Protein AF-A0A928GYC0-F1 (afdb_monomer)

Mean predicted aligned error: 16.27 Å

Radius of gyration: 32.41 Å; Cα contacts (8 Å, |Δi|>4): 93; chains: 1; bounding box: 59×22×81 Å

Structure (mmCIF, N/CA/C/O backbone):
data_AF-A0A928GYC0-F1
#
_entry.id   AF-A0A928GYC0-F1
#
loop_
_atom_site.group_PDB
_atom_site.id
_atom_site.type_symbol
_atom_site.label_atom_id
_atom_site.label_alt_id
_atom_site.label_comp_id
_atom_site.label_asym_id
_atom_site.label_entity_id
_atom_site.label_seq_id
_atom_site.pdbx_PDB_ins_code
_atom_site.Cartn_x
_atom_site.Cartn_y
_atom_site.Cartn_z
_atom_site.occupancy
_atom_site.B_iso_or_equiv
_atom_site.auth_seq_id
_atom_site.auth_comp_id
_atom_site.auth_asym_id
_atom_site.auth_atom_id
_atom_site.pdbx_PDB_model_num
ATOM 1 N N . MET A 1 1 ? 14.883 -9.961 -51.131 1.00 55.72 1 MET A N 1
ATOM 2 C CA . MET A 1 1 ? 15.949 -9.181 -50.467 1.00 55.72 1 MET A CA 1
ATOM 3 C C . MET A 1 1 ? 15.251 -8.154 -49.597 1.00 55.72 1 MET A C 1
ATOM 5 O O . MET A 1 1 ? 14.572 -7.297 -50.150 1.00 55.72 1 MET A O 1
ATOM 9 N N . ALA A 1 2 ? 15.286 -8.315 -48.277 1.00 71.25 2 ALA A N 1
ATOM 10 C CA . ALA A 1 2 ? 14.631 -7.384 -47.365 1.00 71.25 2 ALA A CA 1
ATOM 11 C C . ALA A 1 2 ? 15.600 -6.232 -47.041 1.00 71.25 2 ALA A C 1
ATOM 13 O O . ALA A 1 2 ? 16.800 -6.443 -46.848 1.00 71.25 2 ALA A O 1
ATOM 14 N N . GLN A 1 3 ? 15.086 -5.009 -47.131 1.00 79.38 3 GLN A N 1
ATOM 15 C CA . GLN A 1 3 ? 15.826 -3.770 -46.920 1.00 79.38 3 GLN A CA 1
ATOM 16 C C . GLN A 1 3 ? 15.079 -2.985 -45.846 1.00 79.38 3 GLN A C 1
ATOM 18 O O . GLN A 1 3 ? 13.848 -2.939 -45.873 1.00 79.38 3 GLN A O 1
ATOM 23 N N . PHE A 1 4 ? 15.797 -2.358 -44.924 1.00 79.19 4 PHE A N 1
ATOM 24 C CA . PHE A 1 4 ? 15.200 -1.547 -43.868 1.00 79.19 4 PHE A CA 1
ATOM 25 C C . PHE A 1 4 ? 15.898 -0.190 -43.784 1.00 79.19 4 PHE A C 1
ATOM 27 O O . PHE A 1 4 ? 17.025 -0.003 -44.246 1.00 79.19 4 PHE A O 1
ATOM 34 N N . ILE A 1 5 ? 15.192 0.788 -43.227 1.00 82.00 5 ILE A N 1
ATOM 35 C CA . ILE A 1 5 ? 15.687 2.156 -43.102 1.00 82.00 5 ILE A CA 1
ATOM 36 C C . ILE A 1 5 ? 16.483 2.250 -41.803 1.00 82.00 5 ILE A C 1
ATOM 38 O O . ILE A 1 5 ? 15.934 2.066 -40.717 1.00 82.00 5 ILE A O 1
ATOM 42 N N . PHE A 1 6 ? 17.776 2.541 -41.918 1.00 82.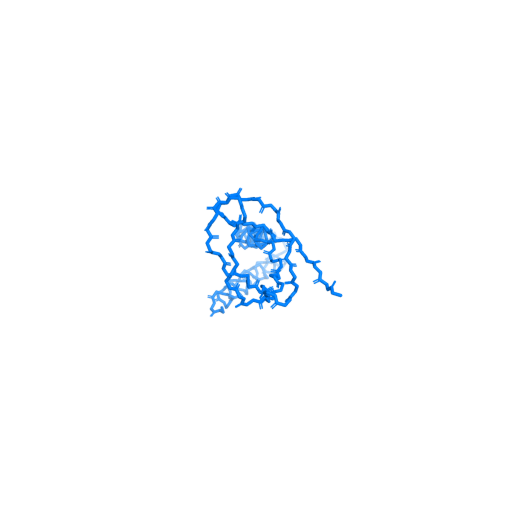94 6 PHE A N 1
ATOM 43 C CA . PHE A 1 6 ? 18.655 2.776 -40.781 1.00 82.94 6 PHE A CA 1
ATOM 44 C C . PHE A 1 6 ? 18.978 4.268 -40.661 1.00 82.94 6 PHE A C 1
ATOM 46 O O . PHE A 1 6 ? 19.363 4.923 -41.632 1.00 82.94 6 PHE A O 1
ATOM 53 N N . SER A 1 7 ? 18.839 4.805 -39.451 1.00 83.50 7 SER A N 1
ATOM 54 C CA . SER A 1 7 ? 19.175 6.195 -39.130 1.00 83.50 7 SER A CA 1
ATOM 55 C C . SER A 1 7 ? 20.589 6.271 -38.563 1.00 83.50 7 SER A C 1
ATOM 57 O O . SER A 1 7 ? 20.863 5.716 -37.501 1.00 83.50 7 SER A O 1
ATOM 59 N N . CYS A 1 8 ? 21.492 6.989 -39.235 1.00 82.50 8 CYS A N 1
ATOM 60 C CA . CYS A 1 8 ? 22.856 7.175 -38.741 1.00 82.50 8 CYS A CA 1
ATOM 61 C C . CYS A 1 8 ? 22.867 7.968 -37.414 1.00 82.50 8 CYS A C 1
ATOM 63 O O . CYS A 1 8 ? 22.315 9.070 -37.380 1.00 82.50 8 CYS A O 1
ATOM 65 N N . PRO A 1 9 ? 23.560 7.517 -36.350 1.00 81.19 9 PRO A N 1
ATOM 66 C CA . PRO A 1 9 ? 23.610 8.244 -35.076 1.00 81.19 9 PRO A CA 1
ATOM 67 C C . PRO A 1 9 ? 24.397 9.565 -35.151 1.00 81.19 9 PRO A C 1
ATOM 69 O O . PRO A 1 9 ? 24.165 10.462 -34.348 1.00 81.19 9 PRO A O 1
ATOM 72 N N . PHE A 1 10 ? 25.303 9.708 -36.126 1.00 83.50 10 PHE A N 1
ATOM 73 C CA . PHE A 1 10 ? 26.184 10.877 -36.241 1.00 83.50 10 PHE A CA 1
ATOM 74 C C . PHE A 1 10 ? 25.572 12.029 -37.039 1.00 83.50 10 PHE A C 1
ATOM 76 O O . PHE A 1 10 ? 25.718 13.185 -36.663 1.00 83.50 10 PHE A O 1
ATOM 83 N N . CYS A 1 11 ? 24.898 11.728 -38.152 1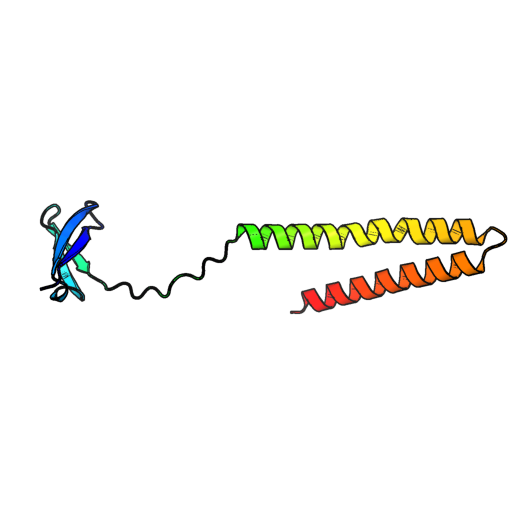.00 85.44 11 CYS A N 1
ATOM 84 C CA . CYS A 1 11 ? 24.322 12.751 -39.035 1.00 85.44 11 CYS A CA 1
ATOM 85 C C . CYS A 1 11 ? 22.794 12.723 -39.105 1.00 85.44 11 CYS A C 1
ATOM 87 O O . CYS A 1 11 ? 22.207 13.567 -39.772 1.00 85.44 11 CYS A O 1
ATOM 89 N N . ARG A 1 12 ? 22.146 11.746 -38.453 1.00 84.25 12 ARG A N 1
ATOM 90 C CA . ARG A 1 12 ? 20.697 11.486 -38.518 1.00 84.25 12 ARG A CA 1
ATOM 91 C C . ARG A 1 12 ? 20.142 11.261 -39.930 1.00 84.25 12 ARG A C 1
ATOM 93 O O . ARG A 1 12 ? 18.927 11.219 -40.104 1.00 84.25 12 ARG A O 1
ATOM 100 N N . GLN A 1 13 ? 21.010 11.062 -40.924 1.00 83.12 13 GLN A N 1
ATOM 101 C CA . GLN A 1 13 ? 20.598 10.672 -42.266 1.00 83.12 13 GLN A CA 1
ATOM 102 C C . GLN A 1 13 ? 19.990 9.270 -42.211 1.00 83.12 13 GLN A C 1
ATOM 104 O O . GLN A 1 13 ? 20.604 8.343 -41.674 1.00 83.12 13 GLN A O 1
ATOM 109 N N . GLN A 1 14 ? 18.807 9.130 -42.794 1.00 86.38 14 GLN A N 1
ATOM 110 C CA . GLN A 1 14 ? 18.164 7.844 -43.023 1.00 86.38 14 GLN A CA 1
ATOM 111 C C . GLN A 1 14 ? 18.664 7.282 -44.351 1.00 86.38 14 GLN A C 1
ATOM 113 O O . GLN A 1 14 ? 18.648 7.983 -45.364 1.00 86.38 14 GLN A O 1
ATOM 118 N N . PHE A 1 15 ? 19.130 6.039 -44.353 1.00 83.56 15 PHE A N 1
ATOM 119 C CA . PHE A 1 15 ? 19.540 5.351 -45.571 1.00 83.56 15 PHE A CA 1
ATOM 120 C C . PHE A 1 15 ? 19.102 3.892 -45.529 1.00 83.56 15 PHE A C 1
ATOM 122 O O . PHE A 1 15 ? 18.897 3.309 -44.464 1.00 83.56 15 PHE A O 1
ATOM 129 N N . VAL A 1 16 ? 18.893 3.329 -46.713 1.00 84.19 16 VAL A N 1
ATOM 130 C CA . VAL A 1 16 ? 18.399 1.965 -46.865 1.00 84.19 16 VAL A CA 1
ATOM 131 C C . VAL A 1 16 ? 19.574 1.008 -46.745 1.00 84.19 16 VAL A C 1
ATOM 133 O O . VAL A 1 16 ? 20.587 1.181 -47.423 1.00 84.19 16 VAL A O 1
ATOM 136 N N . VAL A 1 17 ? 19.437 0.013 -45.874 1.00 82.12 17 VAL A N 1
ATOM 137 C CA . VAL A 1 17 ? 20.453 -1.012 -45.654 1.00 82.12 17 VAL A CA 1
ATOM 138 C C . VAL A 1 17 ? 19.831 -2.392 -45.810 1.00 82.12 17 VAL A C 1
ATOM 140 O O . VAL A 1 17 ? 18.669 -2.607 -45.464 1.00 82.12 17 VAL A O 1
ATOM 143 N N . ALA A 1 18 ? 20.593 -3.329 -46.368 1.00 82.44 18 ALA A N 1
ATOM 144 C CA . ALA A 1 18 ? 20.161 -4.710 -46.500 1.00 82.44 18 ALA A CA 1
ATOM 145 C C . ALA A 1 18 ? 20.188 -5.425 -45.137 1.00 82.44 18 ALA A C 1
ATOM 147 O O . ALA A 1 18 ? 21.103 -5.220 -44.337 1.00 82.44 18 ALA A O 1
ATOM 148 N N . ASP A 1 19 ? 19.205 -6.296 -44.886 1.00 77.06 19 ASP A N 1
ATOM 149 C CA . ASP A 1 19 ? 19.115 -7.108 -43.657 1.00 77.06 19 ASP A CA 1
ATOM 150 C C . ASP A 1 19 ? 20.372 -7.951 -43.383 1.00 77.06 19 ASP A C 1
ATOM 152 O O . ASP A 1 19 ? 20.687 -8.250 -42.233 1.00 77.06 19 ASP A O 1
ATOM 156 N N . GLU A 1 20 ? 21.117 -8.312 -44.427 1.00 75.12 20 GLU A N 1
ATOM 157 C CA . GLU A 1 20 ? 22.376 -9.062 -44.331 1.00 75.12 20 GLU A CA 1
ATOM 158 C C . GLU A 1 20 ? 23.526 -8.266 -43.696 1.00 75.12 20 GLU A C 1
ATOM 160 O O . GLU A 1 20 ? 24.481 -8.859 -43.204 1.00 75.12 20 GLU A O 1
ATOM 165 N N . MET A 1 21 ? 23.421 -6.935 -43.645 1.00 70.69 21 MET A N 1
ATOM 166 C CA . MET A 1 21 ? 24.430 -6.064 -43.030 1.00 70.69 21 MET A CA 1
ATOM 167 C C . MET A 1 21 ? 24.179 -5.839 -41.529 1.00 70.69 21 MET A C 1
ATOM 169 O O . MET A 1 21 ? 24.914 -5.098 -40.872 1.00 70.69 21 MET A O 1
ATOM 173 N N . ILE A 1 22 ? 23.138 -6.462 -40.963 1.00 73.19 22 ILE A N 1
ATOM 174 C CA . ILE A 1 22 ? 22.864 -6.448 -39.524 1.00 73.19 22 ILE A CA 1
ATOM 175 C C . ILE A 1 22 ? 23.959 -7.241 -38.805 1.00 73.19 22 ILE A C 1
ATOM 177 O O . ILE A 1 22 ? 24.157 -8.426 -39.048 1.00 73.19 22 ILE A O 1
ATOM 181 N N . GLY A 1 23 ? 24.659 -6.580 -37.888 1.00 73.44 23 GLY A N 1
ATOM 182 C CA . GLY A 1 23 ? 25.846 -7.088 -37.199 1.00 73.44 23 GLY A CA 1
ATOM 183 C C . GLY A 1 23 ? 27.164 -6.676 -37.858 1.00 73.44 23 GLY A C 1
ATOM 184 O O . GLY A 1 23 ? 28.223 -6.973 -37.310 1.00 73.44 23 GLY A O 1
ATOM 185 N N . GLN A 1 24 ? 27.120 -5.972 -38.995 1.00 76.75 24 GLN A N 1
ATOM 186 C CA . GLN A 1 24 ? 28.297 -5.504 -39.723 1.00 76.75 24 GLN A CA 1
ATOM 187 C C . GLN A 1 24 ? 28.502 -3.990 -39.571 1.00 76.75 24 GLN A C 1
ATOM 189 O O . GLN A 1 24 ? 27.576 -3.219 -39.298 1.00 76.75 24 GLN A O 1
ATOM 194 N N . ASN A 1 25 ? 29.753 -3.563 -39.740 1.00 79.88 25 ASN A N 1
ATOM 195 C CA . ASN A 1 25 ? 30.132 -2.156 -39.732 1.00 79.88 25 ASN A CA 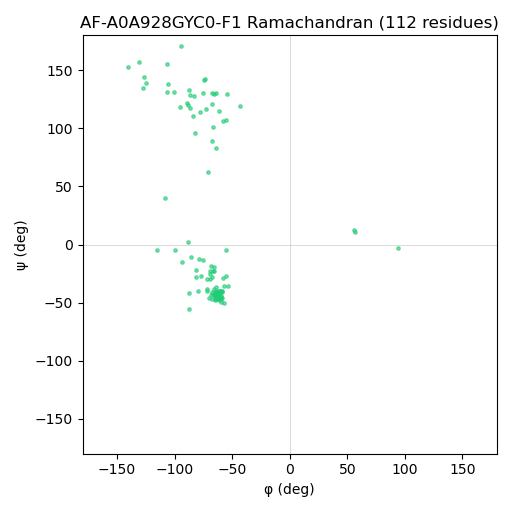1
ATOM 196 C C . ASN A 1 25 ? 29.775 -1.532 -41.080 1.00 79.88 25 ASN A C 1
ATOM 198 O O . ASN A 1 25 ? 30.374 -1.883 -42.096 1.00 79.88 25 ASN A O 1
ATOM 202 N N . VAL A 1 26 ? 28.828 -0.593 -41.087 1.00 81.06 26 VAL A N 1
ATOM 203 C CA . VAL A 1 26 ? 28.463 0.148 -42.299 1.00 81.06 26 VAL A CA 1
ATOM 204 C C . VAL A 1 26 ? 29.012 1.564 -42.248 1.00 81.06 26 VAL A C 1
ATOM 206 O O . VAL A 1 26 ? 28.962 2.241 -41.218 1.00 81.06 26 VAL A O 1
ATOM 209 N N . THR A 1 27 ? 29.528 2.023 -43.382 1.00 83.06 27 THR A N 1
ATOM 210 C CA . THR A 1 27 ? 29.986 3.401 -43.553 1.00 83.06 27 THR A CA 1
ATOM 211 C C . THR A 1 27 ? 28.824 4.248 -44.046 1.00 83.06 27 THR A C 1
ATOM 213 O O . THR A 1 27 ? 28.246 3.970 -45.095 1.00 83.06 27 THR A O 1
ATOM 216 N N . CYS A 1 28 ? 28.475 5.298 -43.305 1.00 84.38 28 CYS A N 1
ATOM 217 C CA . CYS A 1 28 ? 27.401 6.193 -43.719 1.00 84.38 28 CYS A CA 1
ATOM 218 C C . CYS A 1 28 ? 27.804 6.984 -44.984 1.00 84.38 28 CYS A C 1
ATOM 220 O O . CYS A 1 28 ? 28.855 7.629 -44.973 1.00 84.38 28 CYS A O 1
ATOM 222 N N . PRO A 1 29 ? 26.973 7.029 -46.045 1.00 82.62 29 PRO A N 1
ATOM 223 C CA . PRO A 1 29 ? 27.301 7.756 -47.275 1.00 82.62 29 PRO A CA 1
ATOM 224 C C . PRO A 1 29 ? 27.362 9.281 -47.089 1.00 82.62 29 PRO A C 1
ATOM 226 O O . PRO A 1 29 ? 28.021 9.957 -47.872 1.00 82.62 29 PRO A O 1
ATOM 229 N N . ASN A 1 30 ? 26.704 9.828 -46.058 1.00 85.00 30 ASN A N 1
ATOM 230 C CA . ASN A 1 30 ? 26.684 11.272 -45.811 1.00 85.00 30 ASN A CA 1
ATOM 231 C C . ASN A 1 30 ? 27.876 11.732 -44.950 1.00 85.00 30 ASN A C 1
ATOM 233 O O . ASN A 1 30 ? 28.659 12.582 -45.362 1.00 85.00 30 ASN A O 1
ATOM 237 N N . CYS A 1 31 ? 28.065 11.142 -43.765 1.00 85.38 31 CYS A N 1
ATOM 238 C CA . CYS A 1 31 ? 29.108 11.586 -42.830 1.00 85.38 31 CYS A CA 1
ATOM 239 C C . CYS A 1 31 ? 30.391 10.748 -42.843 1.00 85.38 31 CYS A C 1
ATOM 241 O O . CYS A 1 31 ? 31.330 11.090 -42.132 1.00 85.38 31 CYS A O 1
ATOM 243 N N . ARG A 1 32 ? 30.429 9.644 -43.604 1.00 85.06 32 ARG A N 1
ATOM 244 C CA . ARG A 1 32 ? 31.542 8.673 -43.667 1.00 85.06 32 ARG A CA 1
ATOM 245 C C . ARG A 1 32 ? 31.939 8.048 -42.325 1.00 85.06 32 ARG A C 1
ATOM 247 O O . ARG A 1 32 ? 32.950 7.358 -42.254 1.00 85.06 32 ARG A O 1
ATOM 254 N N . ASN A 1 33 ? 31.135 8.237 -41.279 1.00 83.56 33 ASN A N 1
ATOM 255 C CA . ASN A 1 33 ? 31.341 7.560 -40.006 1.00 83.56 33 ASN A CA 1
ATOM 256 C C . ASN A 1 33 ? 30.925 6.093 -40.114 1.00 83.56 33 ASN A C 1
ATOM 258 O O . ASN A 1 33 ? 29.920 5.762 -40.753 1.00 83.56 33 ASN A O 1
ATOM 262 N N . VAL A 1 34 ? 31.707 5.236 -39.465 1.00 81.44 34 VAL A N 1
ATOM 263 C CA . VAL A 1 34 ? 31.455 3.800 -39.375 1.00 81.44 34 VAL A CA 1
ATOM 264 C C . VAL A 1 34 ? 30.573 3.548 -38.156 1.00 81.44 34 VAL A C 1
ATOM 266 O O . VAL A 1 34 ? 30.950 3.885 -37.035 1.00 81.44 34 VAL A O 1
ATOM 269 N N . SER A 1 35 ? 29.393 2.969 -38.364 1.00 75.00 35 SER A N 1
ATOM 270 C CA . SER A 1 35 ? 28.487 2.564 -37.285 1.00 75.00 35 SER A CA 1
ATOM 271 C C . SER A 1 35 ? 28.093 1.104 -37.454 1.00 75.00 35 SER A C 1
ATOM 273 O O . SER A 1 35 ? 27.737 0.687 -38.556 1.00 75.00 35 SER A O 1
ATOM 275 N N . ALA A 1 36 ? 28.135 0.333 -36.370 1.00 78.56 36 ALA A N 1
ATOM 276 C CA . ALA A 1 36 ? 27.635 -1.034 -36.367 1.00 78.56 36 ALA A CA 1
ATOM 277 C C . ALA A 1 36 ? 26.102 -1.024 -36.349 1.00 78.56 36 ALA A C 1
ATOM 279 O O . ALA A 1 36 ? 25.486 -0.352 -35.519 1.00 78.56 36 ALA A O 1
ATOM 280 N N . ILE A 1 37 ? 25.483 -1.782 -37.249 1.00 76.12 37 ILE A N 1
ATOM 281 C CA . ILE A 1 37 ? 24.037 -1.997 -37.217 1.00 76.12 37 ILE A CA 1
ATOM 282 C C . ILE A 1 37 ? 23.774 -3.134 -36.248 1.00 76.12 37 ILE A C 1
ATOM 284 O O . ILE A 1 37 ? 24.089 -4.282 -36.540 1.00 76.12 37 ILE A O 1
ATOM 288 N N . GLN A 1 38 ? 23.179 -2.844 -35.101 1.00 68.81 38 GLN A N 1
ATOM 289 C CA . GLN A 1 38 ? 22.757 -3.889 -34.178 1.00 68.81 38 GLN A CA 1
ATOM 290 C C . GLN A 1 38 ? 21.259 -4.120 -34.332 1.00 68.81 38 GLN A C 1
ATOM 292 O O . GLN A 1 38 ? 20.467 -3.176 -34.298 1.00 68.81 38 GLN A O 1
ATOM 297 N N . ARG A 1 39 ? 20.856 -5.389 -34.469 1.00 61.22 39 ARG A N 1
ATOM 298 C CA . ARG A 1 39 ? 19.464 -5.771 -34.229 1.00 61.22 39 ARG A CA 1
ATOM 299 C C . ARG A 1 39 ? 19.236 -5.558 -32.743 1.00 61.22 39 ARG A C 1
ATOM 301 O O . ARG A 1 39 ? 19.692 -6.355 -31.927 1.00 61.22 39 ARG A O 1
ATOM 308 N N . SER A 1 40 ? 18.595 -4.449 -32.396 1.00 56.56 40 SER A N 1
ATOM 309 C CA . SER A 1 40 ? 18.148 -4.236 -31.031 1.00 56.56 40 SER A CA 1
ATOM 310 C C . SER A 1 40 ? 17.043 -5.251 -30.745 1.00 56.56 40 SER A C 1
ATOM 312 O O . SER A 1 40 ? 15.865 -5.002 -30.986 1.00 56.56 40 SER A O 1
ATOM 314 N N . LEU A 1 41 ? 17.428 -6.428 -30.256 1.00 53.84 41 LEU A N 1
ATOM 315 C CA . LEU A 1 41 ? 16.564 -7.289 -29.457 1.00 53.84 41 LEU A CA 1
ATOM 316 C C . LEU A 1 41 ? 16.390 -6.598 -28.102 1.00 53.84 41 LEU A C 1
ATOM 318 O O . LEU A 1 41 ? 16.859 -7.089 -27.083 1.00 53.84 41 LEU A O 1
ATOM 322 N N . GLN A 1 42 ? 15.796 -5.407 -28.081 1.00 52.94 42 GLN A N 1
ATOM 323 C CA . GLN A 1 42 ? 15.308 -4.850 -26.832 1.00 52.94 42 GLN A CA 1
ATOM 324 C C . GLN A 1 42 ? 14.066 -5.667 -26.466 1.00 52.94 42 GLN A C 1
ATOM 326 O O . GLN A 1 42 ? 13.093 -5.648 -27.226 1.00 52.94 42 GLN A O 1
ATOM 331 N N . PRO A 1 43 ? 14.071 -6.407 -25.338 1.00 54.47 43 PRO A N 1
ATOM 332 C CA . PRO A 1 43 ? 12.825 -6.874 -24.754 1.00 54.47 43 PRO A CA 1
ATOM 333 C C . PRO A 1 43 ? 11.960 -5.632 -24.566 1.00 54.47 43 PRO A C 1
ATOM 335 O O . PRO A 1 43 ? 12.460 -4.627 -24.052 1.00 54.47 43 PRO A O 1
ATOM 338 N N . LEU A 1 44 ? 10.711 -5.676 -25.036 1.00 57.06 44 LEU A N 1
ATOM 339 C CA . LEU A 1 44 ? 9.761 -4.581 -24.863 1.00 57.06 44 LEU A CA 1
ATOM 340 C C . LEU A 1 44 ? 9.877 -4.065 -23.418 1.00 57.06 44 LEU A C 1
ATOM 342 O O . LEU A 1 44 ? 9.674 -4.858 -22.492 1.00 57.06 44 LEU A O 1
ATOM 346 N N . PRO A 1 45 ? 10.228 -2.788 -23.190 1.00 57.28 45 PRO A N 1
ATOM 347 C CA . PRO A 1 45 ? 10.177 -2.246 -21.849 1.00 57.28 45 PRO A CA 1
ATOM 348 C C . PRO A 1 45 ? 8.715 -2.329 -21.421 1.00 57.28 45 PRO A C 1
ATOM 350 O O . PRO A 1 45 ? 7.847 -1.711 -22.039 1.00 57.28 45 PRO A O 1
ATOM 353 N N . ALA A 1 46 ? 8.424 -3.143 -20.406 1.00 61.66 46 ALA A N 1
ATOM 354 C CA . ALA A 1 46 ? 7.134 -3.105 -19.744 1.00 61.66 46 ALA A CA 1
ATOM 355 C C . ALA A 1 46 ? 6.938 -1.657 -19.284 1.00 61.66 46 ALA A C 1
ATOM 357 O O . ALA A 1 46 ? 7.648 -1.190 -18.393 1.00 61.66 46 ALA A O 1
ATOM 358 N N . SER A 1 47 ? 6.052 -0.930 -19.966 1.00 59.28 47 SE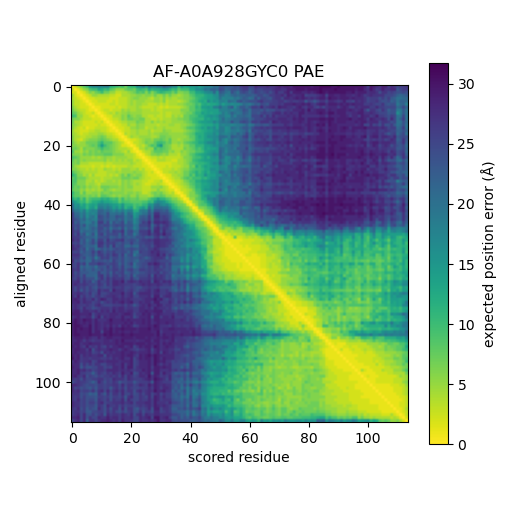R A N 1
ATOM 359 C CA . SER A 1 47 ? 5.721 0.462 -19.678 1.00 59.28 47 SER A CA 1
ATOM 360 C C . SER A 1 47 ? 5.075 0.525 -18.300 1.00 59.28 47 SER A C 1
ATOM 362 O O . SER A 1 47 ? 3.859 0.466 -18.152 1.00 59.28 47 SER A O 1
ATOM 364 N N . ARG A 1 48 ? 5.901 0.558 -17.257 1.00 63.72 48 ARG A N 1
ATOM 365 C CA . ARG A 1 48 ? 5.476 0.881 -15.906 1.00 63.72 48 ARG A CA 1
ATOM 366 C C . ARG A 1 48 ? 5.434 2.397 -15.850 1.00 63.72 48 ARG A C 1
ATOM 368 O O . ARG A 1 48 ? 6.475 3.009 -15.647 1.00 63.72 48 ARG A O 1
ATOM 375 N N . ASP A 1 49 ? 4.257 2.981 -16.058 1.00 71.12 49 ASP A N 1
ATOM 376 C CA . ASP A 1 49 ? 4.036 4.415 -15.881 1.00 71.12 49 ASP A CA 1
ATOM 377 C C . ASP A 1 49 ? 4.398 4.814 -14.441 1.00 71.12 49 ASP A C 1
ATOM 379 O O . ASP A 1 49 ? 3.652 4.503 -13.503 1.00 71.12 49 ASP A O 1
ATOM 383 N N . PRO A 1 50 ? 5.533 5.503 -14.218 1.00 74.00 50 PRO A N 1
ATOM 384 C CA . PRO A 1 50 ? 5.984 5.840 -12.870 1.00 74.00 50 PRO A CA 1
ATOM 385 C C . PRO A 1 50 ? 5.016 6.814 -12.182 1.00 74.00 50 PRO A C 1
ATOM 387 O O . PRO A 1 50 ? 4.931 6.837 -10.957 1.00 74.00 50 PRO A O 1
ATOM 390 N N . ASN A 1 51 ? 4.224 7.558 -12.962 1.00 83.81 51 ASN A N 1
ATOM 391 C CA . ASN A 1 51 ? 3.215 8.497 -12.475 1.00 83.81 51 ASN A CA 1
ATOM 392 C C . ASN A 1 51 ? 2.065 7.806 -11.729 1.00 83.81 51 ASN A C 1
ATOM 394 O O . ASN A 1 51 ? 1.603 8.317 -10.713 1.00 83.81 51 ASN A O 1
ATOM 398 N N . LEU A 1 52 ? 1.622 6.633 -12.196 1.00 86.00 52 LEU A N 1
ATOM 399 C CA . LEU A 1 52 ? 0.540 5.881 -11.553 1.00 86.00 52 LEU A CA 1
ATOM 400 C C . LEU A 1 52 ? 1.020 5.275 -10.231 1.00 86.00 52 LEU A C 1
ATOM 402 O O . LEU A 1 52 ? 0.317 5.333 -9.226 1.00 86.00 52 LEU A O 1
ATOM 406 N N . VAL A 1 53 ? 2.254 4.767 -10.210 1.00 85.31 53 VAL A N 1
ATOM 407 C CA . VAL A 1 53 ? 2.882 4.232 -8.995 1.00 85.31 53 VAL A CA 1
ATOM 408 C C . VAL A 1 53 ? 3.067 5.334 -7.946 1.00 85.31 53 VAL A C 1
ATOM 410 O O . VAL A 1 53 ? 2.680 5.149 -6.795 1.00 85.31 53 VAL A O 1
ATOM 413 N N . MET A 1 54 ? 3.575 6.505 -8.346 1.00 84.31 54 MET A N 1
ATOM 414 C CA . MET A 1 54 ? 3.728 7.675 -7.469 1.00 84.31 54 MET A CA 1
ATOM 415 C C . MET A 1 54 ? 2.383 8.181 -6.929 1.00 84.31 54 MET A C 1
ATOM 417 O O . MET A 1 54 ? 2.284 8.521 -5.751 1.00 84.31 54 MET A O 1
ATOM 421 N N . LEU A 1 55 ? 1.333 8.184 -7.759 1.00 90.38 55 LEU A N 1
ATOM 422 C CA . LEU A 1 55 ? -0.017 8.566 -7.341 1.00 90.38 55 LEU A CA 1
ATOM 423 C C . LEU A 1 55 ? -0.580 7.594 -6.296 1.00 90.38 55 LEU A C 1
ATOM 425 O O . LEU A 1 55 ? -1.098 8.034 -5.271 1.00 90.38 55 LEU A O 1
ATOM 429 N N . ILE A 1 56 ? -0.447 6.282 -6.524 1.00 89.94 56 ILE A N 1
ATOM 430 C CA . ILE A 1 56 ? -0.903 5.255 -5.577 1.00 89.94 56 ILE A CA 1
ATOM 431 C C . ILE A 1 56 ? -0.159 5.384 -4.247 1.00 89.94 56 ILE A C 1
ATOM 433 O O . ILE A 1 56 ? -0.804 5.417 -3.204 1.00 89.94 56 ILE A O 1
ATOM 437 N N . LEU A 1 57 ? 1.171 5.512 -4.271 1.00 87.00 57 LEU A N 1
ATOM 438 C CA . LEU A 1 57 ? 1.988 5.694 -3.064 1.00 87.00 57 LEU A CA 1
ATOM 439 C C . LEU A 1 57 ? 1.603 6.964 -2.294 1.00 87.00 57 LEU A C 1
ATOM 441 O O . LEU A 1 57 ? 1.521 6.941 -1.063 1.00 87.00 57 LEU A O 1
ATOM 445 N N . GLY A 1 58 ? 1.314 8.055 -3.009 1.00 90.69 58 GLY A N 1
ATOM 446 C CA . GLY A 1 58 ? 0.852 9.310 -2.419 1.00 90.69 58 GLY A CA 1
ATOM 447 C C . GLY A 1 58 ? -0.506 9.169 -1.731 1.00 90.69 58 GLY A C 1
ATOM 448 O O . GLY A 1 58 ? -0.663 9.584 -0.583 1.00 90.69 58 GLY A O 1
ATOM 449 N N . ILE A 1 59 ? -1.472 8.528 -2.392 1.00 90.69 59 ILE A N 1
ATOM 450 C CA . ILE A 1 59 ? -2.802 8.270 -1.822 1.00 90.69 59 ILE A CA 1
ATOM 451 C C . ILE A 1 59 ? -2.702 7.324 -0.618 1.00 90.69 59 ILE A C 1
ATOM 453 O O . ILE A 1 59 ? -3.324 7.589 0.409 1.00 90.69 59 ILE A O 1
ATOM 457 N N . LEU A 1 60 ? -1.892 6.262 -0.703 1.00 87.94 60 LEU A N 1
ATOM 458 C CA . LEU A 1 60 ? -1.683 5.320 0.400 1.00 87.94 60 LEU A CA 1
ATOM 459 C C . LEU A 1 60 ? -1.117 6.039 1.634 1.00 87.94 60 LEU A C 1
ATOM 461 O O . LEU A 1 60 ? -1.626 5.869 2.738 1.00 87.94 60 LEU A O 1
ATOM 465 N N . SER A 1 61 ? -0.122 6.906 1.424 1.00 83.75 61 SER A N 1
ATOM 466 C CA . SER A 1 61 ? 0.493 7.726 2.475 1.00 83.75 61 SER A CA 1
ATOM 467 C C . SER A 1 61 ? -0.502 8.706 3.102 1.00 83.75 61 SER A C 1
ATOM 469 O O . SER A 1 61 ? -0.547 8.847 4.323 1.00 83.75 61 SER A O 1
ATOM 471 N N . LEU A 1 62 ? -1.341 9.349 2.281 1.00 86.75 62 LEU A N 1
ATOM 472 C CA . LEU A 1 62 ? -2.384 10.260 2.752 1.00 86.75 62 LEU A CA 1
ATOM 473 C C . LEU A 1 62 ? -3.419 9.524 3.617 1.00 86.75 62 LEU A C 1
ATOM 475 O O . LEU A 1 62 ? -3.766 9.997 4.697 1.00 86.75 62 LEU A O 1
ATOM 479 N N . ILE A 1 63 ? -3.883 8.354 3.168 1.00 85.00 63 ILE A N 1
ATOM 480 C CA . ILE A 1 63 ? -4.858 7.529 3.893 1.00 85.00 63 ILE A CA 1
ATOM 481 C C . ILE A 1 63 ? -4.261 7.026 5.213 1.00 85.00 63 ILE A C 1
ATOM 483 O O . ILE A 1 63 ? -4.911 7.147 6.250 1.00 85.00 6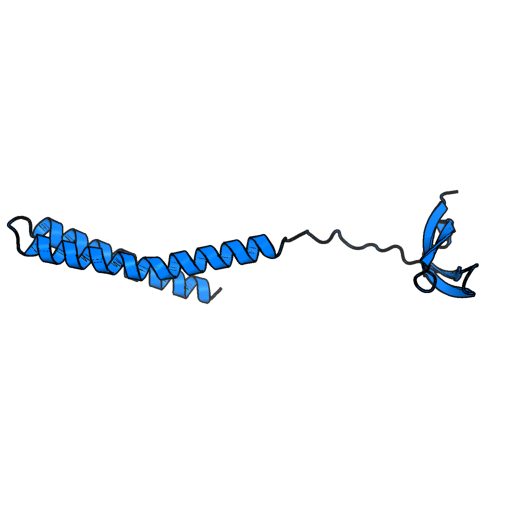3 ILE A O 1
ATOM 487 N N . LEU A 1 64 ? -3.016 6.531 5.209 1.00 81.69 64 LEU A N 1
ATOM 488 C CA . LEU A 1 64 ? -2.325 6.103 6.431 1.00 81.69 64 LEU A CA 1
ATOM 489 C C . LEU A 1 64 ? -2.227 7.229 7.472 1.00 81.69 64 LEU A C 1
ATOM 491 O O . LEU A 1 64 ? -2.328 6.959 8.667 1.00 81.69 64 LEU A O 1
ATOM 495 N N . TRP A 1 65 ? -2.050 8.478 7.034 1.00 79.81 65 TRP A N 1
ATOM 496 C CA . TRP A 1 65 ? -1.920 9.633 7.925 1.00 79.81 65 TRP A CA 1
ATOM 497 C C . TRP A 1 65 ? -3.265 10.170 8.430 1.00 79.81 65 TRP A C 1
ATOM 499 O O . TRP A 1 65 ? -3.350 10.707 9.535 1.00 79.81 65 TRP A O 1
ATOM 509 N N . ILE A 1 66 ? -4.338 9.995 7.655 1.00 82.88 66 ILE A N 1
ATOM 510 C CA . ILE A 1 66 ? -5.673 10.480 8.018 1.00 82.88 66 ILE A CA 1
ATOM 511 C C . ILE A 1 66 ? -6.357 9.585 9.061 1.00 82.88 66 ILE A C 1
ATOM 513 O O . ILE A 1 66 ? -7.151 10.068 9.865 1.00 82.88 66 ILE A O 1
ATOM 517 N N . ILE A 1 67 ? -6.018 8.294 9.105 1.00 79.31 67 ILE A N 1
ATOM 518 C CA . ILE A 1 67 ? -6.610 7.326 10.040 1.00 79.31 67 ILE A CA 1
ATOM 519 C C . ILE A 1 67 ? -6.378 7.721 11.515 1.00 79.31 67 ILE A C 1
ATOM 521 O O . ILE A 1 67 ? -7.375 7.827 12.228 1.00 79.31 67 ILE A O 1
ATOM 525 N N . PRO A 1 68 ? -5.153 8.067 11.972 1.00 70.25 68 PRO A N 1
ATOM 526 C CA . PRO A 1 68 ? -4.898 8.612 13.312 1.00 70.25 68 PRO A CA 1
ATOM 527 C C . PRO A 1 68 ? -5.750 9.839 13.673 1.00 70.25 68 PRO A C 1
ATOM 529 O O . PRO A 1 68 ? -6.183 9.997 14.818 1.00 70.25 68 PRO A O 1
ATOM 532 N N . LEU A 1 69 ? -6.018 10.702 12.687 1.00 77.62 69 LEU A N 1
ATOM 533 C CA . LEU A 1 69 ? -6.802 11.921 12.867 1.00 77.62 69 LEU A CA 1
ATOM 534 C C . LEU A 1 69 ? -8.293 11.613 13.067 1.00 77.62 69 LEU A C 1
ATOM 536 O O . LEU A 1 69 ? -8.934 12.241 13.904 1.00 77.62 69 LEU A O 1
ATOM 540 N N . PHE A 1 70 ? -8.837 10.624 12.350 1.00 74.19 70 PHE A N 1
ATOM 541 C CA . PHE A 1 70 ? -10.229 10.177 12.497 1.00 74.19 70 PHE A CA 1
ATOM 542 C C . PHE A 1 70 ? -10.448 9.214 13.672 1.00 74.19 70 PHE A C 1
ATOM 544 O O . PHE A 1 70 ? -11.555 9.138 14.206 1.00 74.19 70 PHE A O 1
ATOM 551 N N . THR A 1 71 ? -9.406 8.532 14.146 1.00 72.31 71 THR A N 1
ATOM 552 C CA . THR A 1 71 ? -9.474 7.694 15.352 1.00 72.31 71 THR A CA 1
ATOM 553 C C . THR A 1 71 ? -9.483 8.494 16.649 1.00 72.31 71 THR A C 1
ATOM 555 O O . THR A 1 71 ? -9.806 7.934 17.684 1.00 72.31 71 THR A O 1
ATOM 558 N N . LEU A 1 72 ? -9.168 9.790 16.613 1.00 74.56 72 LEU A N 1
ATOM 559 C CA . LEU A 1 72 ? -9.206 10.704 17.760 1.00 74.56 72 LEU A CA 1
ATOM 560 C C . LEU A 1 72 ? -10.616 11.232 18.123 1.00 74.56 72 LEU A C 1
ATOM 562 O O . LEU A 1 72 ? -10.936 11.287 19.308 1.00 74.56 72 LEU A O 1
ATOM 566 N N . PRO A 1 73 ? -11.511 11.591 17.180 1.00 73.94 73 PRO A N 1
ATOM 567 C CA . PRO A 1 73 ? -12.873 12.020 17.511 1.00 73.94 73 PRO A CA 1
ATOM 568 C C . PRO A 1 73 ? -13.785 10.884 18.002 1.00 73.94 73 PRO A C 1
ATOM 570 O O . PRO A 1 73 ? -14.663 11.134 18.826 1.00 73.94 73 PRO A O 1
ATOM 573 N N . ILE A 1 74 ? -13.575 9.638 17.562 1.00 78.31 74 ILE A N 1
ATOM 574 C CA . ILE A 1 74 ? -14.348 8.462 18.014 1.00 78.31 74 ILE A CA 1
ATOM 575 C C . ILE A 1 74 ? -14.289 8.255 19.545 1.00 78.31 74 ILE A C 1
ATOM 577 O O . ILE A 1 74 ? -15.352 8.145 20.160 1.00 78.31 74 ILE A O 1
ATOM 581 N N . PRO A 1 75 ? -13.113 8.240 20.204 1.00 72.38 75 PRO A N 1
ATOM 582 C CA . PRO A 1 75 ? -13.005 8.100 21.651 1.00 72.38 75 PRO A CA 1
ATOM 583 C C . PRO A 1 75 ? -13.528 9.337 22.386 1.00 72.38 75 PRO A C 1
ATOM 585 O O . PRO A 1 75 ? -14.082 9.182 23.467 1.00 72.38 75 PRO A O 1
ATOM 588 N N . ILE A 1 76 ? -13.446 10.541 21.801 1.00 80.44 76 ILE A N 1
ATOM 589 C CA . ILE A 1 76 ? -14.038 11.761 22.380 1.00 80.44 76 ILE A CA 1
ATOM 590 C C . ILE A 1 76 ? -15.568 11.639 22.428 1.00 80.44 76 ILE A C 1
ATOM 592 O O . ILE A 1 76 ? -16.174 11.865 23.475 1.00 80.44 76 ILE A O 1
ATOM 596 N N . ILE A 1 77 ? -16.201 11.214 21.329 1.00 80.38 77 ILE A N 1
ATOM 597 C CA . ILE A 1 77 ? -17.653 10.982 21.271 1.00 80.38 77 ILE A CA 1
ATOM 598 C C . ILE A 1 77 ? -18.044 9.829 22.200 1.00 80.38 77 ILE A C 1
ATOM 600 O O . ILE A 1 77 ? -19.009 9.952 22.953 1.00 80.38 77 ILE A O 1
ATOM 604 N N . GLY A 1 78 ? -17.274 8.736 22.203 1.00 74.38 78 GLY A N 1
ATOM 605 C CA . GLY A 1 78 ? -17.471 7.607 23.112 1.00 74.38 78 GLY A CA 1
ATOM 606 C C . GLY A 1 78 ? -17.389 8.018 24.583 1.00 74.38 78 GLY A C 1
ATOM 607 O O . GLY A 1 78 ? -18.215 7.584 25.385 1.00 74.38 78 GLY A O 1
ATOM 608 N N . PHE A 1 79 ? -16.462 8.914 24.930 1.00 78.50 79 PHE A N 1
ATOM 609 C CA . PHE A 1 79 ? -16.308 9.457 26.277 1.00 78.50 79 PHE A CA 1
ATOM 610 C C . PHE A 1 79 ? -17.501 10.336 26.664 1.00 78.50 79 PHE A C 1
ATOM 612 O O . PHE A 1 79 ? -18.097 10.117 27.714 1.00 78.50 79 PHE A O 1
ATOM 619 N N . ILE A 1 80 ? -17.935 11.251 25.789 1.00 81.00 80 ILE A N 1
ATOM 620 C CA . ILE A 1 80 ? -19.120 12.097 26.021 1.00 81.00 80 ILE A CA 1
ATOM 621 C C . ILE A 1 80 ? -20.381 11.236 26.201 1.00 81.00 80 ILE A C 1
ATOM 623 O O . ILE A 1 80 ? -21.161 11.451 27.128 1.00 81.00 80 ILE A O 1
ATOM 627 N N . MET A 1 81 ? -20.569 10.217 25.358 1.00 70.38 81 MET A N 1
ATOM 628 C CA . MET A 1 81 ? -21.703 9.294 25.456 1.00 70.38 81 MET A CA 1
ATOM 629 C C . MET A 1 81 ? -21.613 8.391 26.697 1.00 70.38 81 MET A C 1
ATOM 631 O O . MET A 1 81 ? -22.649 7.970 27.216 1.00 70.38 81 MET A O 1
ATOM 635 N N . SER A 1 82 ? -20.397 8.148 27.209 1.00 78.06 82 SER A N 1
ATOM 636 C CA . SER A 1 82 ? -20.157 7.415 28.454 1.00 78.06 82 SER A CA 1
ATOM 637 C C . SER A 1 82 ? -20.646 8.150 29.701 1.00 78.06 82 SER A C 1
ATOM 639 O O . SER A 1 82 ? -21.003 7.491 30.675 1.00 78.06 82 SER A O 1
ATOM 641 N N . TYR A 1 83 ? -20.695 9.486 29.678 1.00 77.12 83 TYR A N 1
ATOM 642 C CA . TYR A 1 83 ? -21.253 10.292 30.773 1.00 77.12 83 TYR A CA 1
ATOM 643 C C . TYR A 1 83 ? -22.786 10.348 30.771 1.00 77.12 83 TYR A C 1
ATOM 645 O O . TYR A 1 83 ? -23.387 10.779 31.754 1.00 77.12 83 TYR A O 1
ATOM 653 N N . ASN A 1 84 ? -23.436 9.907 29.692 1.00 77.00 84 ASN A N 1
ATOM 654 C CA . ASN A 1 84 ? -24.891 9.827 29.616 1.00 77.00 84 ASN A CA 1
ATOM 655 C C . ASN A 1 84 ? -25.381 8.415 30.006 1.00 77.00 84 ASN A C 1
ATOM 657 O O . ASN A 1 84 ? -24.593 7.477 30.109 1.00 77.00 84 ASN A O 1
ATOM 661 N N . LYS A 1 85 ? -26.697 8.210 30.175 1.00 75.50 85 LYS A N 1
ATOM 662 C CA . LYS A 1 85 ? -27.314 6.908 30.546 1.00 75.50 85 LYS A CA 1
ATOM 663 C C . LYS A 1 85 ? -26.971 5.715 29.619 1.00 75.50 85 LYS A C 1
ATOM 665 O O . LYS A 1 85 ? -27.334 4.586 29.937 1.00 75.50 85 LYS A O 1
ATOM 670 N N . ASN A 1 86 ? -26.237 5.936 28.524 1.00 75.75 86 ASN A N 1
ATOM 671 C CA . ASN A 1 86 ? -25.862 4.951 27.505 1.00 75.75 86 ASN A CA 1
ATOM 672 C C . ASN A 1 86 ? -24.365 4.563 27.546 1.00 75.75 86 ASN A C 1
ATOM 674 O O . ASN A 1 86 ? -23.740 4.360 26.503 1.00 75.75 86 ASN A O 1
ATOM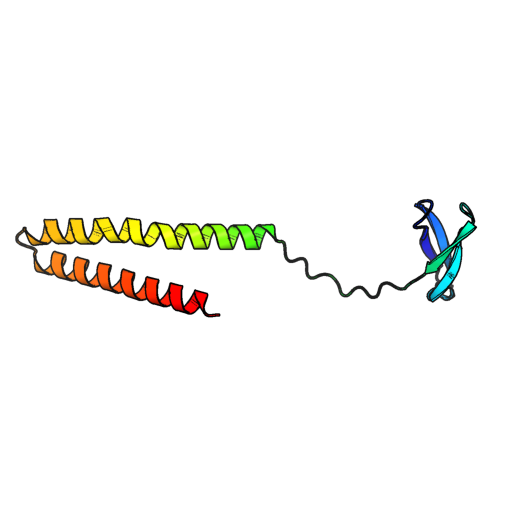 678 N N . TYR A 1 87 ? -23.787 4.406 28.742 1.00 76.75 87 TYR A N 1
ATOM 679 C CA . TYR A 1 87 ? -22.353 4.135 28.933 1.00 76.75 87 TYR A CA 1
ATOM 680 C C . TYR A 1 87 ? -21.819 2.874 28.235 1.00 76.75 87 TYR A C 1
ATOM 682 O O . TYR A 1 87 ? -20.663 2.834 27.819 1.00 76.75 87 TYR A O 1
ATOM 690 N N . ARG A 1 88 ? -22.662 1.852 28.040 1.00 82.19 88 ARG A N 1
ATOM 691 C CA . ARG A 1 88 ? -22.270 0.619 27.335 1.00 82.19 88 ARG A CA 1
ATOM 692 C C . ARG A 1 88 ? -21.878 0.880 25.882 1.00 82.19 88 ARG A C 1
ATOM 694 O O . ARG A 1 88 ? -20.882 0.332 25.426 1.00 82.19 88 ARG A O 1
ATOM 701 N N . LEU A 1 89 ? -22.624 1.733 25.178 1.00 81.94 89 LEU A N 1
ATOM 702 C CA . LEU A 1 89 ? -22.308 2.100 23.796 1.00 81.94 89 LEU A CA 1
ATOM 703 C C . LEU A 1 89 ? -20.997 2.888 23.728 1.00 81.94 89 LEU A C 1
ATOM 705 O O . LEU A 1 89 ? -20.153 2.579 22.893 1.00 81.94 89 LEU A O 1
ATOM 709 N N . GLY A 1 90 ? -20.789 3.833 24.651 1.00 80.56 90 GLY A N 1
ATOM 710 C CA . GLY A 1 90 ? -19.548 4.608 24.733 1.00 80.56 90 GLY A CA 1
ATOM 711 C C . GLY A 1 90 ? -18.305 3.732 24.927 1.00 80.56 90 GLY A C 1
ATOM 712 O O . GLY A 1 90 ? -17.325 3.889 24.200 1.00 80.56 90 GLY A O 1
ATOM 713 N N . ILE A 1 91 ? -18.365 2.756 25.842 1.00 82.56 91 ILE A N 1
ATOM 714 C CA . ILE A 1 91 ? -17.257 1.818 26.096 1.00 82.56 91 ILE A CA 1
ATOM 715 C C . ILE A 1 91 ? -16.958 0.956 24.862 1.00 82.56 91 ILE A C 1
ATOM 717 O O . ILE A 1 91 ? -15.786 0.799 24.515 1.00 82.56 91 ILE A O 1
ATOM 721 N N . ILE A 1 92 ? -17.988 0.434 24.183 1.00 85.31 92 ILE A N 1
ATOM 722 C CA . ILE A 1 92 ? -17.834 -0.411 22.984 1.00 85.31 92 ILE A CA 1
ATOM 723 C C . ILE A 1 92 ? -17.204 0.384 21.835 1.00 85.31 92 ILE A C 1
ATOM 725 O O . ILE A 1 92 ? -16.262 -0.090 21.206 1.00 85.31 92 ILE A O 1
ATOM 729 N N . LEU A 1 93 ? -17.678 1.608 21.586 1.00 80.25 93 LEU A N 1
ATOM 730 C CA . LEU A 1 93 ? -17.115 2.485 20.554 1.00 80.25 93 LEU A CA 1
ATOM 731 C C . LEU A 1 93 ? -15.649 2.828 20.834 1.00 80.25 93 LEU A C 1
ATOM 733 O O . LEU A 1 93 ? -14.832 2.836 19.914 1.00 80.25 93 LEU A O 1
ATOM 737 N N . ASN A 1 94 ? -15.304 3.065 22.100 1.00 81.00 94 ASN A N 1
ATOM 738 C CA . ASN A 1 94 ? -13.942 3.403 22.491 1.00 81.00 94 ASN A CA 1
ATOM 739 C C . ASN A 1 94 ? -12.990 2.199 22.345 1.00 81.00 94 ASN A C 1
ATOM 741 O O . ASN A 1 94 ? -11.930 2.315 21.733 1.00 81.00 94 ASN A O 1
ATOM 745 N N . THR A 1 95 ? -13.392 1.012 22.817 1.00 84.62 95 THR A N 1
ATOM 746 C CA . THR A 1 95 ? -12.585 -0.215 22.648 1.00 84.62 95 THR A CA 1
ATOM 747 C C . THR A 1 95 ? -12.432 -0.613 21.182 1.00 84.62 95 THR A C 1
ATOM 749 O O . THR A 1 95 ? -11.328 -0.967 20.768 1.00 84.62 95 THR A O 1
ATOM 752 N N . ALA A 1 96 ? -13.489 -0.500 20.373 1.00 86.25 96 ALA A N 1
ATOM 753 C CA . ALA A 1 96 ? -13.414 -0.764 18.937 1.00 86.25 96 ALA A CA 1
ATOM 754 C C . ALA A 1 96 ? -12.485 0.225 18.211 1.00 86.25 96 ALA A C 1
ATOM 756 O O . ALA A 1 96 ? -11.645 -0.199 17.418 1.00 86.25 96 ALA A O 1
ATOM 757 N N . GLY A 1 97 ? -12.583 1.526 18.512 1.00 82.81 97 GLY A N 1
ATOM 758 C CA . GLY A 1 97 ? -11.727 2.552 17.911 1.00 82.81 97 GLY A CA 1
ATOM 759 C C . GLY A 1 97 ? -10.242 2.337 18.217 1.00 82.81 97 GLY A C 1
ATOM 760 O O . GLY A 1 97 ? -9.410 2.355 17.306 1.00 82.81 97 GLY A O 1
ATOM 761 N N . PHE A 1 98 ? -9.905 2.055 19.480 1.00 82.94 98 PHE A N 1
ATOM 762 C CA . PHE A 1 98 ? -8.530 1.729 19.870 1.00 82.94 98 PHE A CA 1
ATOM 763 C C . PHE A 1 98 ? -8.033 0.437 19.214 1.00 82.94 98 PHE A C 1
ATOM 765 O O . PHE A 1 98 ? -6.918 0.409 18.696 1.00 82.94 98 PHE A O 1
ATOM 772 N N . GLY A 1 99 ? -8.862 -0.610 19.180 1.00 86.94 99 GLY A N 1
ATOM 773 C CA . GLY A 1 99 ? -8.508 -1.888 18.563 1.00 86.94 99 GLY A CA 1
ATOM 774 C C . GLY A 1 99 ? -8.171 -1.757 17.07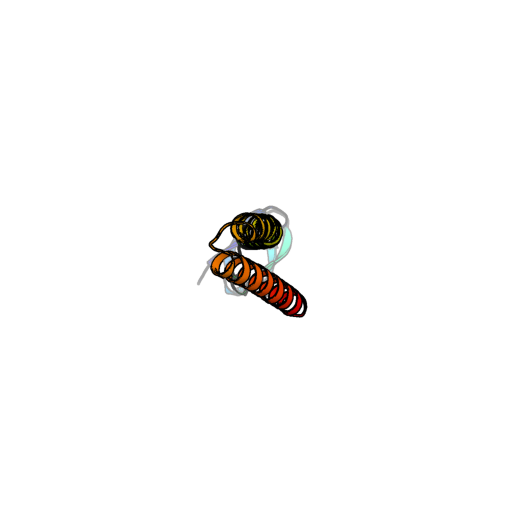6 1.00 86.94 99 GLY A C 1
ATOM 775 O O . GLY A 1 99 ? -7.133 -2.249 16.638 1.00 86.94 99 GLY A O 1
ATOM 776 N N . VAL A 1 100 ? -8.996 -1.036 16.310 1.00 85.94 100 VAL A N 1
ATOM 777 C CA . VAL A 1 100 ? -8.751 -0.787 14.877 1.00 85.94 100 VAL A CA 1
ATOM 778 C C . VAL A 1 100 ? -7.482 0.041 14.666 1.00 85.94 100 VAL A C 1
ATOM 780 O O . VAL A 1 100 ? -6.698 -0.269 13.771 1.00 85.94 100 VAL A O 1
ATOM 783 N N . SER A 1 101 ? -7.238 1.042 15.517 1.00 83.25 101 SER A N 1
ATOM 784 C CA . SER A 1 101 ? -6.030 1.879 15.448 1.00 83.25 101 SER A CA 1
ATOM 785 C C . SER A 1 101 ? -4.754 1.057 15.645 1.00 83.25 101 SER A C 1
ATOM 787 O O . SER A 1 101 ? -3.801 1.204 14.885 1.00 83.25 101 SER A O 1
ATOM 789 N N . ILE A 1 102 ? -4.749 0.163 16.639 1.00 85.25 102 ILE A N 1
ATOM 790 C CA . ILE A 1 102 ? -3.611 -0.717 16.944 1.00 85.25 102 ILE A CA 1
ATOM 791 C C . ILE A 1 102 ? -3.404 -1.752 15.832 1.00 85.25 102 ILE A C 1
ATOM 793 O O . ILE A 1 102 ? -2.276 -1.997 15.412 1.00 85.25 102 ILE A O 1
ATOM 797 N N . LEU A 1 103 ? -4.480 -2.360 15.327 1.00 87.88 103 LEU A N 1
ATOM 798 C CA . LEU A 1 103 ? -4.377 -3.327 14.235 1.00 87.88 103 LEU A CA 1
ATOM 799 C C . LEU A 1 103 ? -3.772 -2.673 12.983 1.00 87.88 103 LEU A C 1
ATOM 801 O O . LEU A 1 103 ? -2.901 -3.249 12.335 1.00 87.88 103 LEU A O 1
ATOM 805 N N . TRP A 1 104 ? -4.198 -1.448 12.673 1.00 84.38 104 TRP A N 1
ATOM 806 C CA . TRP A 1 104 ? -3.703 -0.699 11.525 1.00 84.38 104 TRP A CA 1
ATOM 807 C C . TRP A 1 104 ? -2.220 -0.339 11.653 1.00 84.38 104 TRP A C 1
ATOM 809 O O . TRP A 1 104 ? -1.469 -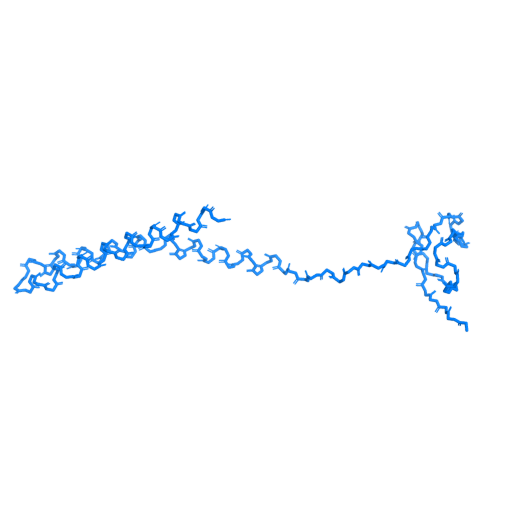0.516 10.694 1.00 84.38 104 TRP A O 1
ATOM 819 N N . THR A 1 105 ? -1.759 0.110 12.827 1.00 82.62 105 THR A N 1
ATOM 820 C CA . THR A 1 105 ? -0.331 0.406 13.041 1.00 82.62 105 THR A CA 1
ATOM 821 C C . THR A 1 105 ? 0.542 -0.840 12.928 1.00 82.62 105 THR A C 1
ATOM 823 O O . THR A 1 105 ? 1.632 -0.758 12.363 1.00 82.62 105 THR A O 1
ATOM 826 N N . ILE A 1 106 ? 0.060 -1.999 13.385 1.00 87.88 106 ILE A N 1
ATOM 827 C CA . ILE A 1 106 ? 0.754 -3.281 13.200 1.00 87.88 106 ILE A CA 1
ATOM 828 C C . ILE A 1 106 ? 0.868 -3.625 11.710 1.00 87.88 106 ILE A C 1
ATOM 830 O O . ILE A 1 106 ? 1.959 -3.948 11.248 1.00 87.88 106 ILE A O 1
ATOM 834 N N . VAL A 1 107 ? -0.222 -3.505 10.942 1.00 87.06 107 VAL A N 1
ATOM 835 C CA . VAL A 1 107 ? -0.205 -3.735 9.485 1.00 87.06 107 VAL A CA 1
ATOM 836 C C . VAL A 1 107 ? 0.776 -2.791 8.788 1.00 87.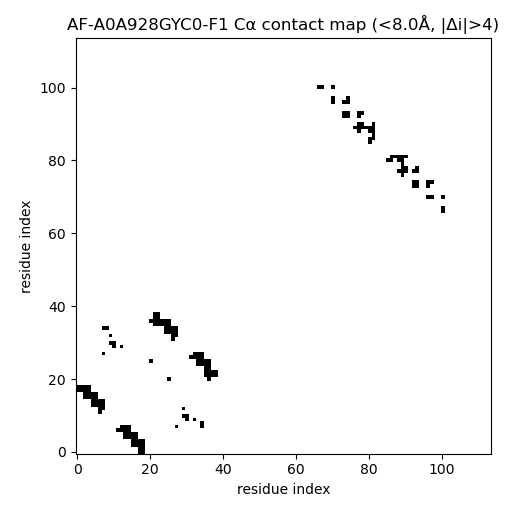06 107 VAL A C 1
ATOM 838 O O . VAL A 1 107 ? 1.528 -3.231 7.924 1.00 87.06 107 VAL A O 1
ATOM 841 N N . CYS A 1 108 ? 0.826 -1.519 9.195 1.00 80.50 108 CYS A N 1
ATOM 842 C CA . CYS A 1 108 ? 1.783 -0.554 8.649 1.00 80.50 108 CYS A CA 1
ATOM 843 C C . CYS A 1 108 ? 3.238 -0.956 8.925 1.00 80.50 108 CYS A C 1
ATOM 845 O O . CYS A 1 108 ? 4.077 -0.836 8.040 1.00 80.50 108 CYS A O 1
ATOM 847 N N . MET A 1 109 ? 3.540 -1.436 10.136 1.00 82.38 109 MET A N 1
ATOM 848 C CA . MET A 1 109 ? 4.889 -1.882 10.496 1.00 82.38 109 MET A CA 1
ATOM 849 C C . MET A 1 109 ? 5.299 -3.141 9.732 1.00 82.38 109 MET A C 1
ATOM 851 O O . MET A 1 109 ? 6.428 -3.214 9.264 1.00 82.38 109 MET A O 1
ATOM 855 N N . LEU A 1 110 ? 4.386 -4.101 9.558 1.00 86.06 110 LEU A N 1
ATOM 856 C CA . LEU A 1 110 ? 4.642 -5.304 8.762 1.00 86.06 110 LEU A CA 1
ATOM 857 C C . LEU A 1 110 ? 4.884 -4.960 7.289 1.00 86.06 110 LEU A C 1
ATOM 859 O O . LEU A 1 110 ? 5.852 -5.433 6.710 1.00 86.06 110 LEU A O 1
ATOM 863 N N . ALA A 1 111 ? 4.070 -4.070 6.714 1.00 79.88 111 ALA A N 1
ATOM 864 C CA . ALA A 1 111 ? 4.233 -3.620 5.332 1.00 79.88 111 ALA A CA 1
ATOM 865 C C . ALA A 1 111 ? 5.528 -2.824 5.087 1.00 79.88 111 ALA A C 1
ATOM 867 O O . ALA A 1 111 ? 5.937 -2.677 3.943 1.00 79.88 111 ALA A O 1
ATOM 868 N N . ALA A 1 112 ? 6.157 -2.286 6.136 1.00 75.69 112 ALA A N 1
ATOM 869 C CA . ALA A 1 112 ? 7.451 -1.612 6.041 1.00 75.69 112 ALA A CA 1
ATOM 870 C C . ALA A 1 112 ? 8.650 -2.577 6.127 1.00 75.69 112 ALA A C 1
ATOM 872 O O . ALA A 1 112 ? 9.783 -2.145 5.919 1.00 75.69 112 ALA A O 1
ATOM 873 N N . MET A 1 113 ? 8.421 -3.846 6.488 1.00 77.06 113 MET A N 1
ATOM 874 C CA . MET A 1 113 ? 9.465 -4.869 6.616 1.00 77.06 113 MET A CA 1
ATOM 875 C C . MET A 1 113 ? 9.667 -5.711 5.344 1.00 77.06 113 MET A C 1
ATOM 877 O O . MET A 1 113 ? 10.695 -6.383 5.255 1.00 77.06 113 MET A O 1
ATOM 881 N N . ASP A 1 114 ? 8.726 -5.668 4.394 1.00 55.66 114 ASP A N 1
ATOM 882 C CA . ASP A 1 114 ? 8.817 -6.272 3.050 1.00 55.66 114 ASP A CA 1
ATOM 883 C C . ASP A 1 114 ? 9.416 -5.295 2.017 1.00 55.66 114 ASP A C 1
ATOM 885 O O . ASP A 1 114 ? 10.166 -5.761 1.124 1.00 55.66 114 ASP A O 1
#

Solvent-accessible surface area (backbone atoms only — not comparable to full-atom values): 6774 Å² total; per-residue (Å²): 137,64,68,46,81,44,66,39,91,88,73,63,51,71,44,81,40,52,62,86,49,57,74,34,79,44,66,40,92,84,76,64,50,76,46,71,38,69,79,79,82,66,72,79,76,78,84,72,60,64,67,59,55,51,50,51,54,49,50,52,52,51,51,65,60,45,48,67,63,60,50,53,56,47,41,52,53,15,49,60,38,37,78,43,102,50,34,70,60,12,50,51,45,29,53,50,42,53,50,53,52,52,53,50,53,52,52,53,55,55,66,72,74,114

pLDDT: mean 78.46, std 8.7, range [52.94, 90.69]

Sequence (114 aa):
MAQFIFSCPFCRQQFVVADEMIGQNVTCPNCRNVSAIQRSLQPLPASRDPNLVMLILGILSLILWIIPLFTLPIPIIGFIMSYNKNYRLGIILNTAGFGVSILWTIVCMLAAMD

Secondary structure (DSSP, 8-state):
--EEEEE-TTT--EEEEEGGGTTSEEE-TTT--EEE-------------HHHHHHHHHHHHHHHHHHHHHHTHHHHHHHHHHTTTTHHHHHHHHHHHHHHHHHHHHHHHHHTT-

Foldseek 3Di:
DDWDWDQDPPPRDTDIDDPVQAQHWDQDPPPRDTDHHHPPPPDPPPPPPVVVVVVVVVVVVVVLVCLVVVLVVQLVVLVVCCPDPNVVSSVVSNVVSVVVVVVSVVVVVVVVVD